Protein AF-A0A8J2T0G2-F1 (afdb_monomer_lite)

Structure (mmCIF, N/CA/C/O backbone):
data_AF-A0A8J2T0G2-F1
#
_entry.id   AF-A0A8J2T0G2-F1
#
loop_
_atom_site.group_PDB
_atom_site.id
_atom_site.type_symbol
_atom_site.label_atom_id
_atom_site.label_alt_id
_atom_site.label_comp_id
_atom_site.label_asym_id
_atom_site.label_entity_id
_atom_site.label_seq_id
_atom_site.pdbx_PDB_ins_code
_atom_site.Cartn_x
_atom_site.Cartn_y
_atom_site.Cartn_z
_atom_site.occupancy
_atom_site.B_iso_or_equiv
_atom_site.auth_seq_id
_atom_site.auth_comp_id
_atom_site.auth_asym_id
_atom_site.auth_atom_id
_atom_site.pdbx_PDB_model_num
ATOM 1 N N . MET A 1 1 ? 16.776 29.186 -21.619 1.00 38.22 1 MET A N 1
ATOM 2 C CA . MET A 1 1 ? 16.337 27.802 -21.911 1.00 38.22 1 MET A CA 1
ATOM 3 C C . MET A 1 1 ? 16.881 26.887 -20.824 1.00 38.22 1 MET A C 1
ATOM 5 O O . MET A 1 1 ? 18.089 26.705 -20.755 1.00 38.22 1 MET A O 1
ATOM 9 N N . CYS A 1 2 ? 16.031 26.386 -19.926 1.00 37.06 2 CYS A N 1
ATOM 10 C CA . CYS A 1 2 ? 16.467 25.469 -18.870 1.00 37.06 2 CYS A CA 1
ATOM 11 C C . CYS A 1 2 ? 16.738 24.087 -19.494 1.00 37.06 2 CYS A C 1
ATOM 13 O O . CYS A 1 2 ? 15.869 23.550 -20.184 1.00 37.06 2 CYS A O 1
ATOM 15 N N . LYS A 1 3 ? 17.952 23.542 -19.333 1.00 40.75 3 LYS A N 1
ATOM 16 C CA . LYS A 1 3 ? 18.316 22.221 -19.875 1.00 40.75 3 LYS A CA 1
ATOM 17 C C . LYS A 1 3 ? 17.533 21.132 -19.135 1.00 40.75 3 LYS A C 1
ATOM 19 O O . LYS A 1 3 ? 17.459 21.151 -17.910 1.00 40.75 3 LYS A O 1
ATOM 24 N N . LYS A 1 4 ? 16.976 20.169 -19.879 1.00 38.94 4 LYS A N 1
ATOM 25 C CA . LYS A 1 4 ? 16.358 18.966 -19.304 1.00 38.94 4 LYS A CA 1
ATOM 26 C C . LYS A 1 4 ? 17.415 18.206 -18.502 1.00 38.94 4 LYS A C 1
ATOM 28 O O . LYS A 1 4 ? 18.411 17.763 -19.069 1.00 38.94 4 LYS A O 1
ATOM 33 N N . ILE A 1 5 ? 17.192 18.046 -17.201 1.00 41.59 5 ILE A N 1
ATOM 34 C CA . ILE A 1 5 ? 17.956 17.103 -16.386 1.00 41.59 5 ILE A CA 1
ATOM 35 C C . ILE A 1 5 ? 17.475 15.713 -16.797 1.00 41.59 5 ILE A C 1
ATOM 37 O O . ILE A 1 5 ? 16.328 15.349 -16.533 1.00 41.59 5 ILE A O 1
ATOM 41 N N . HIS A 1 6 ? 18.323 14.945 -17.479 1.00 43.69 6 HIS A N 1
ATOM 42 C CA . HIS A 1 6 ? 18.055 13.528 -17.672 1.00 43.69 6 HIS A CA 1
ATOM 43 C C . HIS A 1 6 ? 18.244 12.862 -16.308 1.00 43.69 6 HIS A C 1
ATOM 45 O O . HIS A 1 6 ? 19.369 12.721 -15.833 1.00 43.69 6 HIS A O 1
ATOM 51 N N . ARG A 1 7 ? 17.147 12.486 -15.645 1.00 41.75 7 ARG A N 1
ATOM 52 C CA . ARG A 1 7 ? 17.226 11.510 -14.555 1.00 41.75 7 ARG A CA 1
ATOM 53 C C . ARG A 1 7 ? 17.585 10.186 -15.218 1.00 41.75 7 ARG A C 1
ATOM 55 O O . ARG A 1 7 ? 16.737 9.560 -15.846 1.00 41.75 7 ARG A O 1
ATOM 62 N N . GLY A 1 8 ? 18.871 9.855 -15.228 1.00 41.03 8 GLY A N 1
ATOM 63 C CA . GLY A 1 8 ? 19.317 8.517 -15.580 1.00 41.03 8 GLY A CA 1
ATOM 64 C C . GLY A 1 8 ? 18.895 7.604 -14.444 1.00 41.03 8 GLY A C 1
ATOM 65 O O . GLY A 1 8 ? 19.352 7.804 -13.319 1.00 41.03 8 GLY A O 1
ATOM 66 N N . GLY A 1 9 ? 17.996 6.661 -14.720 1.00 45.53 9 GLY A N 1
ATOM 67 C CA . GLY A 1 9 ? 17.812 5.546 -13.806 1.00 45.53 9 GLY A CA 1
ATOM 68 C C . GLY A 1 9 ? 19.156 4.846 -13.660 1.00 45.53 9 GLY A C 1
ATOM 69 O O . GLY A 1 9 ? 19.813 4.562 -14.664 1.00 45.53 9 GLY A O 1
ATOM 70 N N . ASN A 1 10 ? 19.624 4.662 -12.429 1.00 51.12 10 ASN A N 1
ATOM 71 C CA . ASN A 1 10 ? 20.834 3.882 -12.196 1.00 51.12 10 ASN A CA 1
ATOM 72 C C . ASN A 1 10 ? 20.574 2.409 -12.581 1.00 51.12 10 ASN A C 1
ATOM 74 O O . ASN A 1 10 ? 19.428 1.993 -12.763 1.00 51.12 10 ASN A O 1
ATOM 78 N N . ALA A 1 11 ? 21.635 1.610 -12.733 1.00 50.38 11 ALA A N 1
ATOM 79 C CA . ALA A 1 11 ? 21.494 0.195 -13.091 1.00 50.38 11 ALA A CA 1
ATOM 80 C C . ALA A 1 11 ? 20.557 -0.549 -12.118 1.00 50.38 11 ALA A C 1
ATOM 82 O O . ALA A 1 11 ? 19.769 -1.388 -12.536 1.00 50.38 11 ALA A O 1
ATOM 83 N N . GLU A 1 12 ? 20.574 -0.174 -10.839 1.00 50.94 12 GLU A N 1
ATOM 84 C CA . GLU A 1 12 ? 19.691 -0.712 -9.801 1.00 50.94 12 GLU A CA 1
ATOM 85 C C . GLU A 1 12 ? 18.203 -0.440 -10.088 1.00 50.94 12 GLU A C 1
ATOM 87 O O . GLU A 1 12 ? 17.404 -1.373 -10.044 1.00 50.94 12 GLU A O 1
ATOM 92 N N . GLN A 1 13 ? 17.832 0.784 -10.482 1.00 48.12 13 GLN A N 1
ATOM 93 C CA . GLN A 1 13 ? 16.467 1.130 -10.907 1.00 48.12 13 GLN A CA 1
ATOM 94 C C . GLN A 1 13 ? 16.061 0.410 -12.193 1.00 48.12 13 GLN A C 1
ATOM 96 O O . GLN A 1 13 ? 14.942 -0.080 -12.290 1.00 48.12 13 GLN A O 1
ATOM 101 N N . TYR A 1 14 ? 16.977 0.270 -13.155 1.00 53.22 14 TYR A N 1
ATOM 102 C CA . TYR A 1 14 ? 16.720 -0.516 -14.364 1.00 53.22 14 TYR A CA 1
ATOM 103 C C . TYR A 1 14 ? 16.438 -1.993 -14.038 1.00 53.22 14 TYR A C 1
ATOM 105 O O . TYR A 1 14 ? 15.529 -2.602 -14.605 1.00 53.22 14 TYR A O 1
ATOM 113 N N . HIS A 1 15 ? 17.184 -2.574 -13.096 1.00 55.34 15 HIS A N 1
ATOM 114 C CA . HIS A 1 15 ? 16.947 -3.938 -12.630 1.00 55.34 15 HIS A CA 1
ATOM 115 C C . HIS A 1 15 ? 15.644 -4.063 -11.828 1.00 55.34 15 HIS A C 1
ATOM 117 O O . HIS A 1 15 ? 14.955 -5.071 -11.976 1.00 55.34 15 HIS A O 1
ATOM 123 N N . ALA A 1 16 ? 15.278 -3.059 -11.028 1.00 56.09 16 ALA A N 1
ATOM 124 C CA . ALA A 1 16 ? 14.006 -3.025 -10.305 1.00 56.09 16 ALA A CA 1
ATOM 125 C C . ALA A 1 16 ? 12.801 -2.949 -11.263 1.00 56.09 16 ALA A C 1
ATOM 127 O O . ALA A 1 16 ? 11.872 -3.745 -11.138 1.00 56.09 16 ALA A O 1
ATOM 128 N N . ASP A 1 17 ? 12.853 -2.078 -12.273 1.00 65.50 17 ASP A N 1
ATOM 129 C CA . ASP A 1 17 ? 11.792 -1.934 -13.279 1.00 65.50 17 ASP A CA 1
ATOM 130 C C . ASP A 1 17 ? 11.619 -3.199 -14.134 1.00 65.50 17 ASP A C 1
ATOM 132 O O . ASP A 1 17 ? 10.504 -3.542 -14.535 1.00 65.50 17 ASP A O 1
ATOM 136 N N . ASN A 1 18 ? 12.712 -3.910 -14.429 1.00 69.44 18 ASN A N 1
ATOM 137 C CA . ASN A 1 18 ? 12.639 -5.182 -15.148 1.00 69.44 18 ASN A CA 1
ATOM 138 C C . ASN A 1 18 ? 12.040 -6.291 -14.284 1.00 69.44 18 ASN A C 1
ATOM 140 O O . ASN A 1 18 ? 11.160 -7.000 -14.764 1.00 69.44 18 ASN A O 1
ATOM 144 N N . LYS A 1 19 ? 12.429 -6.382 -13.007 1.00 66.81 19 LYS A N 1
ATOM 145 C CA . LYS A 1 19 ? 11.811 -7.323 -12.063 1.00 66.81 19 LYS A CA 1
ATOM 146 C C . LYS A 1 19 ? 10.314 -7.068 -11.894 1.00 66.81 19 LYS A C 1
ATOM 148 O O . LYS A 1 19 ? 9.555 -8.028 -11.871 1.00 66.81 19 LYS A O 1
ATOM 153 N N . TYR A 1 20 ? 9.881 -5.804 -11.862 1.00 66.75 20 TYR A N 1
ATOM 154 C CA . TYR A 1 20 ? 8.456 -5.452 -11.872 1.00 66.75 20 TYR A CA 1
ATOM 155 C C . TYR A 1 20 ? 7.754 -6.017 -13.110 1.00 66.75 20 TYR A C 1
ATOM 157 O O . TYR A 1 20 ? 6.740 -6.700 -12.996 1.00 66.75 20 TYR A O 1
ATOM 165 N N . LYS A 1 21 ? 8.303 -5.782 -14.308 1.00 73.75 21 LYS A N 1
ATOM 166 C CA . LYS A 1 21 ? 7.705 -6.291 -15.553 1.00 73.75 21 LYS A CA 1
ATOM 167 C C . LYS A 1 21 ? 7.634 -7.815 -15.577 1.00 73.75 21 LYS A C 1
ATOM 169 O O . LYS A 1 21 ? 6.635 -8.356 -16.042 1.00 73.75 21 LYS A O 1
ATOM 174 N N . GLU A 1 22 ? 8.673 -8.488 -15.090 1.00 79.94 22 GLU A N 1
ATOM 175 C CA . GLU A 1 22 ? 8.719 -9.948 -14.977 1.00 79.94 22 GLU A CA 1
ATOM 176 C C . GLU A 1 22 ? 7.659 -10.463 -13.997 1.00 79.94 22 GLU A C 1
ATOM 178 O O . GLU A 1 22 ? 6.877 -11.340 -14.361 1.00 79.94 22 GLU A O 1
ATOM 183 N N . ALA A 1 23 ? 7.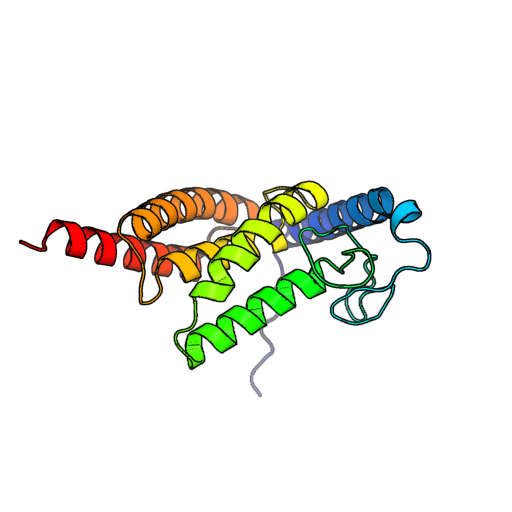559 -9.871 -12.806 1.00 76.19 23 ALA A N 1
ATOM 184 C CA . ALA A 1 23 ? 6.593 -10.273 -11.788 1.00 76.19 23 ALA A CA 1
ATOM 185 C C . ALA A 1 23 ? 5.143 -10.004 -12.221 1.00 76.19 23 ALA A C 1
ATOM 187 O O . ALA A 1 23 ? 4.273 -10.857 -12.058 1.00 76.19 23 ALA A O 1
ATOM 188 N N . VAL A 1 24 ? 4.881 -8.859 -12.860 1.00 81.69 24 VAL A N 1
ATOM 189 C CA . VAL A 1 24 ? 3.581 -8.568 -13.484 1.00 81.69 24 VAL A CA 1
ATOM 190 C C . VAL A 1 24 ? 3.263 -9.599 -14.563 1.00 81.69 24 VAL A C 1
ATOM 192 O O . VAL A 1 24 ? 2.150 -10.115 -14.596 1.00 81.69 24 VAL A O 1
ATOM 195 N N . ALA A 1 25 ? 4.212 -9.915 -15.449 1.00 83.75 25 ALA A N 1
ATOM 196 C CA . ALA A 1 25 ? 3.988 -10.900 -16.504 1.00 83.75 25 ALA A CA 1
ATOM 197 C C . ALA A 1 25 ? 3.682 -12.290 -15.926 1.00 83.75 25 ALA A C 1
ATOM 199 O O . ALA A 1 25 ? 2.771 -12.962 -16.409 1.00 83.75 25 ALA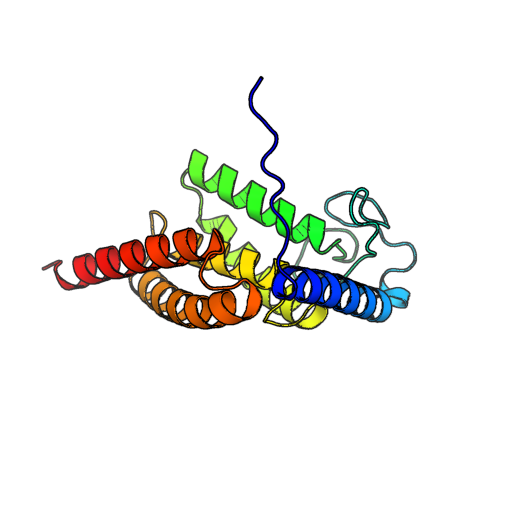 A O 1
ATOM 200 N N . GLU A 1 26 ? 4.388 -12.695 -14.870 1.00 84.19 26 GLU A N 1
ATOM 201 C CA . GLU A 1 26 ? 4.137 -13.946 -14.156 1.00 84.19 26 GLU A CA 1
ATOM 202 C C . GLU A 1 26 ? 2.752 -13.959 -13.489 1.00 84.19 26 GLU A C 1
ATOM 204 O O . GLU A 1 26 ? 2.003 -14.920 -13.660 1.00 84.19 26 GLU A O 1
ATOM 209 N N . ALA A 1 27 ? 2.375 -12.896 -12.776 1.00 82.88 27 ALA A N 1
ATOM 210 C CA . ALA A 1 27 ? 1.059 -12.759 -12.148 1.00 82.88 27 ALA A CA 1
ATOM 211 C C . ALA A 1 27 ? -0.086 -12.813 -13.165 1.00 82.88 27 ALA A C 1
ATOM 213 O O . ALA A 1 27 ? -1.079 -13.523 -12.985 1.00 82.88 27 ALA A O 1
ATOM 214 N N . VAL A 1 28 ? 0.073 -12.086 -14.271 1.00 86.38 28 VAL A N 1
ATOM 215 C CA . VAL A 1 28 ? -0.878 -12.088 -15.384 1.00 86.38 28 VAL A CA 1
ATOM 216 C C . VAL A 1 28 ? -0.979 -13.483 -15.989 1.00 86.38 28 VAL A C 1
ATOM 218 O O . VAL A 1 28 ? -2.086 -13.943 -16.252 1.00 86.38 28 VAL A O 1
ATOM 221 N N . ALA A 1 29 ? 0.145 -14.183 -16.166 1.00 86.69 29 ALA A N 1
ATOM 222 C CA . ALA A 1 29 ? 0.147 -15.557 -16.654 1.00 86.69 29 ALA A CA 1
ATOM 223 C C . ALA A 1 29 ? -0.576 -16.510 -15.686 1.00 86.69 29 ALA A C 1
ATOM 225 O O . ALA A 1 29 ? -1.399 -17.309 -16.127 1.00 86.69 29 ALA A O 1
ATOM 226 N N . LYS A 1 30 ? -0.345 -16.386 -14.371 1.00 85.62 30 LYS A N 1
ATOM 227 C CA . LYS A 1 30 ? -1.046 -17.170 -13.335 1.00 85.62 30 LYS A CA 1
ATOM 228 C C . LYS A 1 30 ? -2.554 -16.931 -13.334 1.00 85.62 30 LYS A C 1
ATOM 230 O O . LYS A 1 30 ? -3.314 -17.847 -13.041 1.00 85.62 30 LYS A O 1
ATOM 235 N N . CYS A 1 31 ? -2.985 -15.716 -13.665 1.00 84.06 31 CYS A N 1
ATOM 236 C CA . CYS A 1 31 ? -4.396 -15.346 -13.727 1.00 84.06 31 CYS A CA 1
ATOM 237 C C . CYS A 1 31 ? -5.009 -15.498 -15.134 1.00 84.06 31 CYS A C 1
ATOM 239 O O . CYS A 1 31 ? -6.184 -15.179 -15.309 1.00 84.06 31 CYS A O 1
ATOM 241 N N . ALA A 1 32 ? -4.262 -15.949 -16.149 1.00 86.12 32 ALA A N 1
ATOM 242 C CA . ALA A 1 32 ? -4.674 -15.850 -17.554 1.00 86.12 32 ALA A CA 1
ATOM 243 C C . ALA A 1 32 ? -5.965 -16.622 -17.876 1.00 86.12 32 ALA A C 1
ATOM 245 O O . ALA A 1 32 ? -6.838 -16.100 -18.571 1.00 86.12 32 ALA A O 1
ATOM 246 N N . ASP A 1 33 ? -6.112 -17.835 -17.341 1.00 86.50 33 ASP A N 1
ATOM 247 C CA . ASP A 1 33 ? -7.303 -18.661 -17.573 1.00 86.50 33 ASP A CA 1
ATOM 248 C C . ASP A 1 33 ? -8.533 -18.093 -16.851 1.00 86.50 33 ASP A C 1
ATOM 250 O O . ASP A 1 33 ? -9.600 -17.945 -17.450 1.00 86.50 33 ASP A O 1
ATOM 254 N N . ASP A 1 34 ? -8.362 -17.688 -15.592 1.00 82.94 34 ASP A N 1
ATOM 255 C CA . ASP A 1 34 ? -9.424 -17.122 -14.751 1.00 82.94 34 ASP A CA 1
ATOM 256 C C . ASP A 1 34 ? -9.913 -15.751 -15.245 1.00 82.94 34 ASP A C 1
ATOM 258 O O . ASP A 1 34 ? -11.067 -15.372 -15.037 1.00 82.94 34 ASP A O 1
ATOM 262 N N . THR A 1 35 ? -9.031 -14.992 -15.898 1.00 87.06 35 THR A N 1
ATOM 263 C CA . THR A 1 35 ? -9.311 -13.638 -16.400 1.00 87.06 35 THR A CA 1
ATOM 264 C C . THR A 1 35 ? -9.836 -13.629 -17.832 1.00 87.06 35 THR A C 1
ATOM 266 O O . THR A 1 35 ? -10.153 -12.566 -18.378 1.00 87.06 35 THR A O 1
ATOM 269 N N . LYS A 1 36 ? -9.983 -14.800 -18.461 1.00 87.75 36 LYS A N 1
ATOM 270 C CA . LYS A 1 36 ? -10.454 -14.912 -19.839 1.00 87.75 36 LYS A CA 1
ATOM 271 C C . LYS A 1 36 ? -11.868 -14.345 -19.985 1.00 87.75 36 LYS A C 1
ATOM 273 O O . LYS A 1 36 ? -12.816 -14.794 -19.346 1.00 87.75 36 LYS A O 1
ATOM 278 N N . GLY A 1 37 ? -12.005 -13.348 -20.859 1.00 87.56 37 GLY A N 1
ATOM 279 C CA . GLY A 1 37 ? -13.274 -12.651 -21.094 1.00 87.56 37 GLY A CA 1
ATOM 280 C C . GLY A 1 37 ? -13.709 -11.721 -19.956 1.00 87.56 37 GLY A C 1
ATOM 281 O O . GLY A 1 37 ? -14.810 -11.180 -20.014 1.00 87.56 37 GLY A O 1
ATOM 282 N N . GLN A 1 38 ? -12.866 -11.525 -18.941 1.00 88.56 38 GLN A N 1
ATOM 283 C CA . GLN A 1 38 ? -13.119 -10.597 -17.846 1.00 88.56 38 GLN A CA 1
ATOM 284 C C . GLN A 1 38 ? -12.586 -9.203 -18.185 1.00 88.56 38 GLN A C 1
ATOM 286 O O . GLN A 1 38 ? -11.718 -9.021 -19.042 1.00 88.56 38 GLN A O 1
ATOM 291 N N . THR A 1 39 ? -13.098 -8.204 -17.475 1.00 89.44 39 THR A N 1
ATOM 292 C CA . THR A 1 39 ? -12.639 -6.816 -17.567 1.00 89.44 39 THR A CA 1
ATOM 293 C C . THR A 1 39 ? -12.251 -6.306 -16.192 1.00 89.44 39 THR A C 1
ATOM 295 O O . THR A 1 39 ? -12.866 -6.678 -15.194 1.00 89.44 39 THR A O 1
ATOM 298 N N . CYS A 1 40 ? -11.269 -5.408 -16.146 1.00 88.88 40 CYS A N 1
ATOM 299 C CA . CYS A 1 40 ? -10.890 -4.700 -14.931 1.00 88.88 40 CYS A CA 1
ATOM 300 C C . CYS A 1 40 ? -12.116 -4.014 -14.322 1.00 88.88 40 CYS A C 1
ATOM 302 O O . CYS A 1 40 ? -12.760 -3.217 -15.002 1.00 88.88 40 CYS A O 1
ATOM 304 N N . TYR A 1 41 ? -12.426 -4.258 -13.050 1.00 86.94 41 TYR A N 1
ATOM 305 C CA . TYR A 1 41 ? -13.587 -3.621 -12.414 1.00 86.94 41 TYR A CA 1
ATOM 306 C C . TYR A 1 41 ? -13.386 -2.106 -12.183 1.00 86.94 41 TYR A C 1
ATOM 308 O O . TYR A 1 41 ? -14.354 -1.415 -11.883 1.00 86.94 41 TYR A O 1
ATOM 316 N N . ILE A 1 42 ? -12.154 -1.587 -12.319 1.00 85.56 42 ILE A N 1
ATOM 317 C CA . ILE A 1 42 ? -11.841 -0.148 -12.216 1.00 85.56 42 ILE A CA 1
ATOM 318 C C . ILE A 1 42 ? -11.973 0.531 -13.580 1.00 85.56 42 ILE A C 1
ATOM 320 O O . ILE A 1 42 ? -12.739 1.474 -13.740 1.00 85.56 42 ILE A O 1
ATOM 324 N N . CYS A 1 43 ? -11.206 0.073 -14.574 1.00 89.31 43 CYS A N 1
ATOM 325 C CA . CYS A 1 43 ? -11.107 0.761 -15.864 1.00 89.31 43 CYS A CA 1
ATOM 326 C C . CYS A 1 43 ? -11.946 0.120 -16.976 1.00 89.31 43 CYS A C 1
ATOM 328 O O . CYS A 1 43 ? -11.988 0.648 -18.084 1.00 89.31 43 CYS A O 1
ATOM 330 N N . THR A 1 44 ? -12.615 -1.006 -16.708 1.00 89.56 44 THR A N 1
ATOM 331 C CA . THR A 1 44 ? -13.460 -1.769 -17.651 1.00 89.56 44 THR A CA 1
ATOM 332 C C . THR A 1 44 ? -12.730 -2.318 -18.882 1.00 89.56 44 THR A C 1
ATOM 334 O O . THR A 1 44 ? -13.357 -2.728 -19.852 1.00 89.56 44 THR A O 1
ATOM 337 N N . GLN A 1 45 ? -11.395 -2.376 -18.846 1.00 91.81 45 GLN A N 1
ATOM 338 C CA . GLN A 1 45 ? -10.559 -2.913 -19.927 1.00 91.81 45 GLN A CA 1
ATOM 339 C C . GLN A 1 45 ? -9.958 -4.274 -19.558 1.00 91.81 45 GLN A C 1
ATOM 341 O O . GLN A 1 45 ? -9.718 -4.552 -18.385 1.00 91.81 45 GLN A O 1
ATOM 346 N N . ALA A 1 46 ? -9.652 -5.105 -20.559 1.00 89.06 46 ALA A N 1
ATOM 347 C CA . ALA A 1 46 ? -8.904 -6.354 -20.364 1.00 89.06 46 ALA A CA 1
ATOM 348 C C . ALA A 1 46 ? -7.389 -6.112 -20.205 1.00 89.06 46 ALA A C 1
ATOM 350 O O . ALA A 1 46 ? -6.724 -6.802 -19.438 1.00 89.06 46 ALA A O 1
ATOM 351 N N . LEU A 1 47 ? -6.847 -5.082 -20.865 1.00 91.06 47 LEU A N 1
ATOM 352 C CA . LEU A 1 47 ? -5.444 -4.667 -20.761 1.00 91.06 47 LEU A CA 1
ATOM 353 C C . LEU A 1 47 ? -5.349 -3.232 -20.252 1.00 91.06 47 LEU A C 1
ATOM 355 O O . LEU A 1 47 ? -6.140 -2.374 -20.656 1.00 91.06 47 LEU A O 1
ATOM 359 N N . HIS A 1 48 ? -4.364 -2.950 -19.403 1.00 90.56 48 HIS A N 1
ATOM 360 C CA . HIS A 1 48 ? -4.157 -1.591 -18.925 1.00 90.56 48 HIS A CA 1
ATOM 361 C C . HIS A 1 48 ? -3.713 -0.697 -20.086 1.00 90.56 48 HIS A C 1
ATOM 363 O O . HIS A 1 48 ? -2.776 -1.017 -20.819 1.00 90.56 48 HIS A O 1
ATOM 369 N N . TRP A 1 49 ? -4.358 0.455 -20.262 1.00 86.12 49 TRP A N 1
ATOM 370 C CA . TRP A 1 49 ? -4.136 1.316 -21.427 1.00 86.12 49 TRP A CA 1
ATOM 371 C C . TRP A 1 49 ? -2.681 1.798 -21.561 1.00 86.12 49 TRP A C 1
ATOM 373 O O . TRP A 1 49 ? -2.199 1.939 -22.688 1.00 86.12 49 TRP A O 1
ATOM 383 N N . LYS A 1 50 ? -1.977 2.000 -20.438 1.00 85.81 50 LYS A N 1
ATOM 384 C CA . LYS A 1 50 ? -0.600 2.517 -20.394 1.00 85.81 50 LYS A CA 1
ATOM 385 C C . LYS A 1 50 ? 0.459 1.417 -20.340 1.00 85.81 50 LYS A C 1
ATOM 387 O O . LYS A 1 50 ? 1.390 1.442 -21.135 1.00 85.81 50 LYS A O 1
ATOM 392 N N . THR A 1 51 ? 0.330 0.478 -19.403 1.00 84.19 51 THR A N 1
ATOM 393 C CA . THR A 1 51 ? 1.353 -0.559 -19.148 1.00 84.19 51 THR A CA 1
ATOM 394 C C . THR A 1 51 ? 1.146 -1.814 -19.988 1.00 84.19 51 THR A C 1
ATOM 396 O O . THR A 1 51 ? 2.071 -2.606 -20.118 1.00 84.19 51 THR A O 1
ATOM 399 N N . LYS A 1 52 ? -0.040 -1.976 -20.595 1.00 88.25 52 LYS A N 1
ATOM 400 C CA . LYS A 1 52 ? -0.456 -3.161 -21.363 1.00 88.25 52 LYS A CA 1
ATOM 401 C C . LYS A 1 52 ? -0.451 -4.464 -20.557 1.00 88.25 52 LYS A C 1
ATOM 403 O O . LYS A 1 52 ? -0.557 -5.532 -21.149 1.00 88.25 52 LYS A O 1
ATOM 408 N N . GLU A 1 53 ? -0.371 -4.384 -19.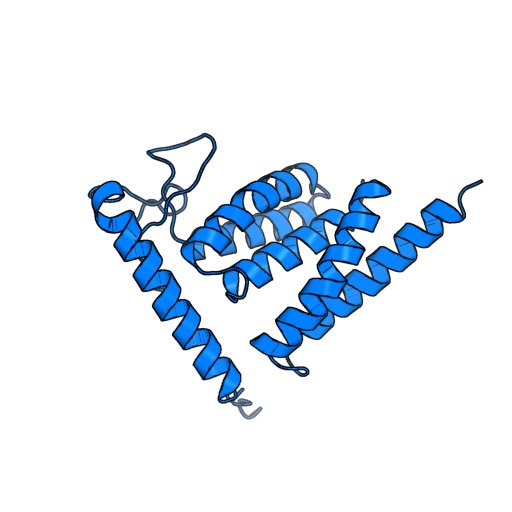231 1.00 87.25 53 GLU A N 1
ATOM 409 C CA . GLU A 1 53 ? -0.501 -5.549 -18.359 1.00 87.25 53 GLU A CA 1
ATOM 410 C C . GLU A 1 53 ? -1.925 -6.117 -18.390 1.00 87.25 53 GLU A C 1
ATOM 412 O O . GLU A 1 53 ? -2.899 -5.389 -18.622 1.00 87.25 53 GLU A O 1
ATOM 417 N N . GLY A 1 54 ? -2.027 -7.423 -18.155 1.00 89.38 54 GLY A N 1
ATOM 418 C CA . GLY A 1 54 ? -3.293 -8.125 -17.998 1.00 89.38 54 GLY A CA 1
ATOM 419 C C . GLY A 1 54 ? -3.854 -8.032 -16.582 1.00 89.38 54 GLY A C 1
ATOM 420 O O . GLY A 1 54 ? -3.311 -7.366 -15.700 1.00 89.38 54 GLY A O 1
ATOM 421 N N . LEU A 1 55 ? -4.986 -8.693 -16.381 1.00 89.19 55 LEU A N 1
ATOM 422 C CA . LEU A 1 55 ? -5.716 -8.672 -15.123 1.00 89.19 55 LEU A CA 1
ATOM 423 C C . LEU A 1 55 ? -5.067 -9.580 -14.071 1.00 89.19 55 LEU A C 1
ATOM 425 O O . LEU A 1 55 ? -4.593 -10.669 -14.387 1.00 89.19 55 LEU A O 1
ATOM 429 N N . VAL A 1 56 ? -5.133 -9.152 -12.812 1.00 87.44 56 VAL A N 1
ATOM 430 C CA . VAL A 1 56 ? -4.845 -9.970 -11.629 1.00 87.44 56 VAL A CA 1
ATOM 431 C C . VAL A 1 56 ? -6.085 -10.068 -10.738 1.00 87.44 56 VAL A C 1
ATOM 433 O O . VAL A 1 56 ? -7.019 -9.266 -10.847 1.00 87.44 56 VAL A O 1
ATOM 436 N N . ARG A 1 57 ? -6.120 -11.079 -9.867 1.00 79.94 57 ARG A N 1
ATOM 437 C CA . ARG A 1 57 ? -7.238 -11.351 -8.947 1.00 79.94 57 ARG A CA 1
ATOM 438 C C . ARG A 1 57 ? -7.229 -10.399 -7.739 1.00 79.94 57 ARG A C 1
ATOM 440 O O . ARG A 1 57 ? -6.166 -10.122 -7.194 1.00 79.94 57 ARG A O 1
ATOM 447 N N . ARG A 1 58 ? -8.417 -9.972 -7.292 1.00 74.94 58 ARG A N 1
ATOM 448 C CA . ARG A 1 58 ? -8.647 -9.106 -6.124 1.00 74.94 58 ARG A CA 1
ATOM 449 C C . ARG A 1 58 ? -9.919 -9.462 -5.325 1.00 74.94 58 ARG A C 1
ATOM 451 O O . ARG A 1 58 ? -11.004 -9.559 -5.899 1.00 74.94 58 ARG A O 1
ATOM 458 N N . CYS A 1 59 ? -9.845 -9.581 -4.001 1.00 60.50 59 CYS A N 1
ATOM 459 C CA . CYS A 1 59 ? -10.969 -9.829 -3.072 1.00 60.50 59 CYS A CA 1
ATOM 460 C C . CYS A 1 59 ? -11.024 -8.713 -1.986 1.00 60.50 59 CYS A C 1
ATOM 462 O O . CYS A 1 59 ? -10.008 -8.098 -1.700 1.00 60.50 59 CYS A O 1
ATOM 464 N N . ALA A 1 60 ? -12.135 -8.315 -1.338 1.00 49.59 60 ALA A N 1
ATOM 465 C CA . ALA A 1 60 ? -13.445 -8.933 -1.123 1.00 49.59 60 ALA A CA 1
ATOM 466 C C . ALA A 1 60 ? -14.624 -7.942 -1.312 1.00 49.59 60 ALA A C 1
ATOM 468 O O . ALA A 1 60 ? -14.781 -6.998 -0.548 1.00 49.59 60 ALA A O 1
ATOM 469 N N . CYS A 1 61 ? -15.479 -8.225 -2.308 1.00 57.81 61 CYS A N 1
ATOM 470 C CA . CYS A 1 61 ? -16.793 -7.621 -2.635 1.00 57.81 61 CYS A CA 1
ATOM 471 C C . CYS A 1 61 ? -16.795 -6.090 -2.907 1.00 57.81 61 CYS A C 1
ATOM 473 O O . CYS A 1 61 ? -16.741 -5.299 -1.977 1.00 57.81 61 CYS A O 1
ATOM 475 N N . ARG A 1 62 ? -16.955 -5.565 -4.137 1.00 48.38 62 ARG A N 1
ATOM 476 C CA . ARG A 1 62 ? -18.085 -5.759 -5.079 1.00 48.38 62 ARG A CA 1
ATOM 477 C C . ARG A 1 62 ? -17.687 -5.474 -6.550 1.00 48.38 62 ARG A C 1
ATOM 479 O O . ARG A 1 62 ? -17.019 -4.478 -6.803 1.00 48.38 62 ARG A O 1
ATOM 486 N N . GLY A 1 63 ? -18.200 -6.279 -7.497 1.00 61.53 63 GLY A N 1
ATOM 487 C CA . GLY A 1 63 ? -18.186 -6.025 -8.957 1.00 61.53 63 GLY A CA 1
ATOM 488 C C . GLY A 1 63 ? -17.464 -7.080 -9.814 1.00 61.53 63 GLY A C 1
ATOM 489 O O . GLY A 1 63 ? -16.529 -7.704 -9.327 1.00 61.53 63 GLY A O 1
ATOM 490 N N . THR A 1 64 ? -17.936 -7.298 -11.058 1.00 56.75 64 THR A N 1
ATOM 491 C CA . THR A 1 64 ? -17.731 -8.492 -11.921 1.00 56.75 64 THR A CA 1
ATOM 492 C C . THR A 1 64 ? -16.372 -9.183 -11.739 1.00 56.75 64 THR A C 1
ATOM 494 O O . THR A 1 64 ? -15.337 -8.701 -12.186 1.00 56.75 64 THR A O 1
ATOM 497 N N . ALA A 1 65 ? -16.419 -10.316 -11.036 1.00 68.62 65 ALA A N 1
ATOM 498 C CA . ALA A 1 65 ? -15.354 -11.289 -10.783 1.00 68.62 65 ALA A CA 1
ATOM 499 C C . ALA A 1 65 ? -14.097 -10.841 -10.000 1.00 68.62 65 ALA A C 1
ATOM 501 O O . ALA A 1 65 ? -13.273 -11.689 -9.668 1.00 68.62 65 ALA A O 1
ATOM 502 N N . GLY A 1 66 ? -13.984 -9.567 -9.604 1.00 78.88 66 GLY A N 1
ATOM 503 C CA . GLY A 1 66 ? -12.899 -9.107 -8.729 1.00 78.88 66 GLY A CA 1
ATOM 504 C C . GLY A 1 66 ? -11.539 -9.015 -9.420 1.00 78.88 66 GLY A C 1
ATOM 505 O O . GLY A 1 66 ? -10.517 -9.178 -8.776 1.00 78.88 66 GLY A O 1
ATOM 506 N N . PHE A 1 67 ? -11.489 -8.762 -10.725 1.00 84.25 67 PHE A N 1
ATOM 507 C CA . PHE A 1 67 ? -10.222 -8.642 -11.447 1.00 84.25 67 PHE A CA 1
ATOM 508 C C . PHE A 1 67 ? -9.842 -7.185 -11.700 1.00 84.25 67 PHE A C 1
ATOM 510 O O . PHE A 1 67 ? -10.685 -6.386 -12.109 1.00 84.25 67 PHE A O 1
ATOM 517 N N . ALA A 1 68 ? -8.576 -6.828 -11.504 1.00 87.69 68 ALA A N 1
ATOM 518 C CA . ALA A 1 68 ? -8.060 -5.499 -11.825 1.00 87.69 68 ALA A CA 1
ATOM 519 C C . ALA A 1 68 ? -6.637 -5.552 -12.369 1.00 87.69 68 ALA A C 1
ATOM 521 O O . ALA A 1 68 ? -5.900 -6.499 -12.126 1.00 87.69 68 ALA A O 1
ATOM 522 N N . HIS A 1 69 ? -6.243 -4.503 -13.088 1.00 87.12 69 HIS A N 1
ATOM 523 C CA . HIS A 1 69 ? -4.831 -4.239 -13.361 1.00 87.12 69 HIS A CA 1
ATOM 524 C C . HIS A 1 69 ? -4.141 -3.800 -12.071 1.00 87.12 69 HIS A C 1
ATOM 526 O O . HIS A 1 69 ? -4.691 -2.987 -11.323 1.00 87.12 69 HIS A O 1
ATOM 532 N N . VAL A 1 70 ? -2.921 -4.276 -11.845 1.00 81.62 70 VAL A N 1
ATOM 533 C CA . VAL A 1 70 ? -2.059 -3.851 -10.733 1.00 81.62 70 VAL A CA 1
ATOM 534 C C . VAL A 1 70 ? -1.890 -2.329 -10.727 1.00 81.62 70 VAL A C 1
ATOM 536 O O . VAL A 1 70 ? -2.052 -1.678 -9.696 1.00 81.62 70 VAL A O 1
ATOM 539 N N . ALA A 1 71 ? -1.650 -1.739 -11.895 1.00 83.62 71 ALA A N 1
ATOM 540 C CA . ALA A 1 71 ? -1.518 -0.304 -12.081 1.00 83.62 71 ALA A CA 1
ATOM 541 C C . ALA A 1 71 ? -2.8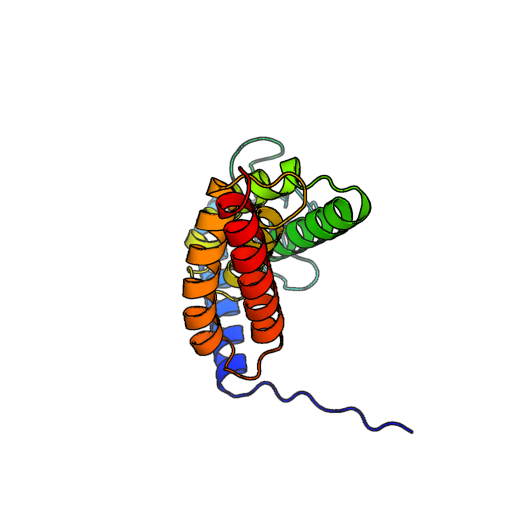12 0.449 -11.736 1.00 83.62 71 ALA A C 1
ATOM 543 O O . ALA A 1 71 ? -2.752 1.538 -11.170 1.00 83.62 71 ALA A O 1
ATOM 544 N N . CYS A 1 72 ? -3.988 -0.130 -12.008 1.00 87.38 72 CYS A N 1
ATOM 545 C CA . CYS A 1 72 ? -5.257 0.472 -11.595 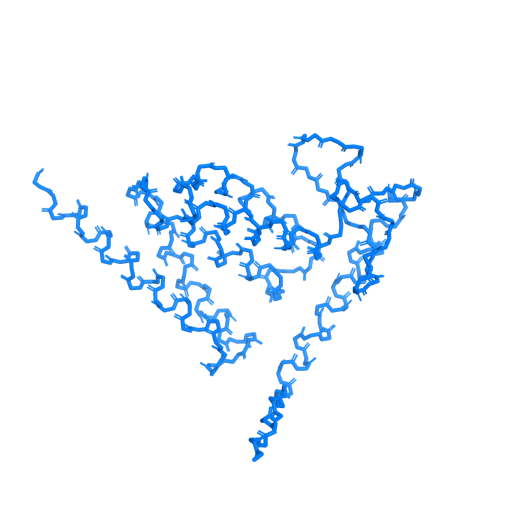1.00 87.38 72 CYS A CA 1
ATOM 546 C C . CYS A 1 72 ? -5.438 0.439 -10.072 1.00 87.38 72 CYS A C 1
ATOM 548 O O . CYS A 1 72 ? -6.009 1.376 -9.523 1.00 87.38 72 CYS A O 1
ATOM 550 N N . LEU A 1 73 ? -4.939 -0.592 -9.381 1.00 84.44 73 LEU A N 1
ATOM 551 C CA . LEU A 1 73 ? -4.951 -0.645 -7.914 1.00 84.44 73 LEU A CA 1
ATOM 552 C C . LEU A 1 73 ? -4.057 0.430 -7.300 1.00 84.44 73 LEU A C 1
ATOM 554 O O . LEU A 1 73 ? -4.472 1.109 -6.362 1.00 84.44 73 LEU A O 1
ATOM 558 N N . ALA A 1 74 ? -2.859 0.611 -7.855 1.00 82.88 74 ALA A N 1
ATOM 559 C CA . ALA A 1 74 ? -1.936 1.659 -7.435 1.00 82.88 74 ALA A CA 1
ATOM 560 C C . ALA A 1 74 ? -2.518 3.064 -7.664 1.00 82.88 74 ALA A C 1
ATOM 562 O O . ALA A 1 74 ? -2.449 3.916 -6.778 1.00 82.88 74 ALA A O 1
ATOM 563 N N . GLU A 1 75 ? -3.144 3.295 -8.822 1.00 86.44 75 GLU A N 1
ATOM 564 C CA . GLU A 1 75 ? -3.794 4.573 -9.124 1.00 86.44 75 GLU A CA 1
ATOM 565 C C . GLU A 1 75 ? -4.995 4.818 -8.201 1.00 86.44 75 GLU A C 1
ATOM 567 O O . GLU A 1 75 ? -5.138 5.909 -7.657 1.00 86.44 75 GLU A O 1
ATOM 572 N N . GLN A 1 76 ? -5.818 3.796 -7.941 1.00 88.00 76 GLN A N 1
ATOM 573 C CA . GLN A 1 76 ? -6.941 3.907 -7.010 1.00 88.00 76 GLN A CA 1
ATOM 574 C C . GLN A 1 76 ? -6.472 4.238 -5.590 1.00 88.00 76 GLN A C 1
ATOM 576 O O . GLN A 1 76 ? -7.076 5.082 -4.934 1.00 88.00 76 GLN A O 1
ATOM 581 N N . ALA A 1 77 ? -5.391 3.609 -5.119 1.00 86.88 77 ALA A N 1
ATOM 582 C CA . ALA A 1 77 ? -4.791 3.933 -3.829 1.00 86.88 77 ALA A CA 1
ATOM 583 C C . ALA A 1 77 ? -4.366 5.404 -3.759 1.00 86.88 77 ALA A C 1
ATOM 585 O O . ALA A 1 77 ? -4.631 6.069 -2.763 1.00 86.88 77 ALA A O 1
ATOM 586 N N . LYS A 1 78 ? -3.738 5.921 -4.819 1.00 86.81 78 LYS A N 1
ATOM 587 C CA . LYS A 1 78 ? -3.340 7.328 -4.899 1.00 86.81 78 LYS A CA 1
ATOM 588 C C . LYS A 1 78 ? -4.550 8.268 -4.882 1.00 86.81 78 LYS A C 1
ATOM 590 O O . LYS A 1 78 ? -4.545 9.225 -4.123 1.00 86.81 78 LYS A O 1
ATOM 595 N N . ILE A 1 79 ? -5.592 7.975 -5.662 1.00 88.44 79 ILE A N 1
ATOM 596 C CA . ILE A 1 79 ? -6.827 8.778 -5.686 1.00 88.44 79 ILE A CA 1
ATOM 597 C C . ILE A 1 79 ? -7.476 8.814 -4.299 1.00 88.44 79 ILE A C 1
ATOM 599 O O . ILE A 1 79 ? -7.837 9.887 -3.825 1.00 88.44 79 ILE A O 1
ATOM 603 N N . LEU A 1 80 ? -7.576 7.661 -3.632 1.00 87.75 80 LEU A N 1
ATOM 604 C CA . LEU A 1 80 ? -8.136 7.569 -2.283 1.00 87.75 80 LEU A CA 1
ATOM 605 C C . LEU A 1 80 ? -7.311 8.357 -1.259 1.00 87.75 80 LEU A C 1
ATOM 607 O O . LEU A 1 80 ? -7.893 9.005 -0.397 1.00 87.75 80 LEU A O 1
ATOM 611 N N . MET A 1 81 ? -5.979 8.337 -1.365 1.00 85.44 81 MET A N 1
ATOM 612 C CA . MET A 1 81 ? -5.109 9.186 -0.543 1.00 85.44 81 MET A CA 1
ATOM 613 C C . MET A 1 81 ? -5.363 10.676 -0.819 1.00 85.44 81 MET A C 1
ATOM 615 O O . MET A 1 81 ? -5.604 11.422 0.120 1.00 85.44 81 MET A O 1
ATOM 619 N N . ASP A 1 82 ? -5.399 11.102 -2.087 1.00 86.88 82 ASP A N 1
ATOM 620 C CA . ASP A 1 82 ? -5.637 12.505 -2.467 1.00 86.88 82 ASP A CA 1
ATOM 621 C C . ASP A 1 82 ? -7.032 13.005 -2.024 1.00 86.88 82 ASP A C 1
ATOM 623 O O . ASP A 1 82 ? -7.237 14.183 -1.722 1.00 86.88 82 ASP A O 1
ATOM 627 N N . GLU A 1 83 ? -8.046 12.139 -2.036 1.00 86.12 83 GLU A N 1
ATOM 628 C CA . GLU A 1 83 ? -9.380 12.430 -1.497 1.00 86.12 83 GLU A CA 1
ATOM 629 C C . GLU A 1 83 ? -9.376 12.494 0.031 1.00 86.12 83 GLU A C 1
ATOM 631 O O . GLU A 1 83 ? -9.947 13.426 0.602 1.00 86.12 83 GLU A O 1
ATOM 636 N N . ALA A 1 84 ? -8.702 11.553 0.693 1.00 86.06 84 ALA A N 1
ATOM 637 C CA . ALA A 1 84 ? -8.576 11.545 2.143 1.00 86.06 84 ALA A CA 1
ATOM 638 C C . ALA A 1 84 ? -7.798 12.760 2.660 1.00 86.06 84 ALA A C 1
ATOM 640 O O . ALA A 1 84 ? -8.231 13.353 3.638 1.00 86.06 84 ALA A O 1
ATOM 641 N N . ASP A 1 85 ? -6.743 13.199 1.975 1.00 81.75 85 ASP A N 1
ATOM 642 C CA . ASP A 1 85 ? -5.990 14.411 2.319 1.00 81.75 85 ASP A CA 1
ATOM 643 C C . ASP A 1 85 ? -6.852 15.679 2.198 1.00 81.75 85 ASP A C 1
ATOM 645 O O . ASP A 1 85 ? -6.705 16.619 2.976 1.00 81.75 85 ASP A O 1
ATOM 649 N N . ARG A 1 86 ? -7.786 15.716 1.237 1.00 81.38 86 ARG A N 1
ATOM 650 C CA . ARG A 1 86 ? -8.699 16.858 1.041 1.00 81.38 86 ARG A CA 1
ATOM 651 C C . ARG A 1 86 ? -9.894 16.864 1.988 1.00 81.38 86 ARG A C 1
ATOM 653 O O . ARG A 1 86 ? -10.458 17.928 2.230 1.00 81.38 86 ARG A O 1
ATOM 660 N N . CYS A 1 87 ? -10.330 15.696 2.451 1.00 79.75 87 CYS A N 1
ATOM 661 C CA . CYS A 1 87 ? -11.572 15.540 3.211 1.00 79.75 87 CYS A CA 1
ATOM 662 C C . CYS A 1 87 ? -11.375 14.942 4.611 1.00 79.75 87 CYS A C 1
ATOM 664 O O . CYS A 1 87 ? -12.369 14.671 5.277 1.00 79.75 87 CYS A O 1
ATOM 666 N N . GLU A 1 88 ? -10.133 14.703 5.032 1.00 75.56 88 GLU A N 1
ATOM 667 C CA . GLU A 1 88 ? -9.740 14.045 6.289 1.00 75.56 88 GLU A CA 1
ATOM 668 C C . GLU A 1 88 ? -10.405 12.669 6.507 1.00 75.56 88 GLU A C 1
ATOM 670 O O . GLU A 1 88 ? -10.686 12.247 7.627 1.00 75.56 88 GLU A O 1
ATOM 675 N N . ARG A 1 89 ? -10.665 11.928 5.421 1.00 76.25 89 ARG A N 1
ATOM 676 C CA . ARG A 1 89 ? -11.411 10.650 5.429 1.00 76.25 89 ARG A CA 1
ATOM 677 C C . ARG A 1 89 ? -10.513 9.430 5.208 1.00 76.25 89 ARG A C 1
ATOM 679 O O . ARG A 1 89 ? -10.676 8.682 4.249 1.00 76.25 89 ARG A O 1
ATOM 686 N N . TYR A 1 90 ? -9.582 9.188 6.126 1.00 79.56 90 TYR A N 1
ATOM 687 C CA . TYR A 1 90 ? -8.637 8.060 6.035 1.00 79.56 90 TYR A CA 1
ATOM 688 C C . TYR A 1 90 ? -9.221 6.700 6.445 1.00 79.56 90 TYR A C 1
ATOM 690 O O . TYR A 1 90 ? -8.610 5.657 6.195 1.00 79.56 90 TYR A O 1
ATOM 698 N N . GLU A 1 91 ? -10.420 6.686 7.032 1.00 76.81 91 GLU A N 1
ATOM 699 C CA . GLU A 1 91 ? -11.086 5.458 7.482 1.00 76.81 91 GLU A CA 1
ATOM 700 C C . GLU A 1 91 ? -11.430 4.489 6.347 1.00 76.81 91 GLU A C 1
ATOM 702 O O . GLU A 1 91 ? -11.497 3.284 6.564 1.00 76.81 91 GLU A O 1
ATOM 707 N N . GLU A 1 92 ? -11.582 4.982 5.118 1.00 79.06 92 GLU A N 1
ATOM 708 C CA . GLU A 1 92 ? -11.819 4.138 3.939 1.00 79.06 92 GLU A CA 1
ATOM 709 C C . GLU A 1 92 ? -10.507 3.685 3.276 1.00 79.06 92 GLU A C 1
ATOM 711 O O . GLU A 1 92 ? -10.455 2.651 2.605 1.00 79.06 92 GLU A O 1
ATOM 716 N N . VAL A 1 93 ? -9.418 4.417 3.517 1.00 86.88 93 VAL A N 1
ATOM 717 C CA . VAL A 1 93 ? -8.111 4.178 2.897 1.00 86.88 93 VAL A CA 1
ATOM 718 C C . VAL A 1 93 ? -7.370 3.028 3.573 1.00 86.88 93 VAL A C 1
ATOM 720 O O . VAL A 1 93 ? -6.890 2.116 2.895 1.00 86.88 93 VAL A O 1
ATOM 723 N N . LYS A 1 94 ? -7.316 3.031 4.912 1.00 88.19 94 LYS A N 1
ATOM 724 C CA . LYS A 1 94 ? -6.686 1.967 5.713 1.00 88.19 94 LYS A CA 1
ATOM 725 C C . LYS A 1 94 ? -7.194 0.563 5.333 1.00 88.19 94 LYS A C 1
ATOM 727 O O . LYS A 1 94 ? -6.359 -0.276 4.989 1.00 88.19 94 LYS A O 1
ATOM 732 N N . PRO A 1 95 ? -8.513 0.268 5.342 1.00 86.69 95 PRO A N 1
ATOM 733 C CA . PRO A 1 95 ? -9.014 -1.064 5.000 1.00 86.69 95 PRO A CA 1
ATOM 734 C C . PRO A 1 95 ? -8.780 -1.422 3.529 1.00 86.69 95 PRO A C 1
ATOM 736 O O . PRO A 1 95 ? -8.440 -2.570 3.241 1.00 86.69 95 PRO A O 1
ATOM 739 N N . PHE A 1 96 ? -8.889 -0.460 2.604 1.00 87.50 96 PHE A N 1
ATOM 740 C CA . PHE A 1 96 ? -8.583 -0.693 1.191 1.00 87.50 96 PHE A CA 1
ATOM 741 C C . PHE A 1 96 ? -7.127 -1.134 0.997 1.00 87.50 96 PHE A C 1
ATOM 743 O O . PHE A 1 96 ? -6.862 -2.137 0.327 1.00 87.50 96 PHE A O 1
ATOM 750 N N . LEU A 1 97 ? -6.178 -0.414 1.599 1.00 90.00 97 LEU A N 1
ATOM 751 C CA . LEU A 1 97 ? -4.753 -0.719 1.481 1.00 90.00 97 LEU A CA 1
ATOM 752 C C . LEU A 1 97 ? -4.386 -2.015 2.207 1.00 90.00 97 LEU A C 1
ATOM 754 O O . LEU A 1 97 ? -3.692 -2.850 1.627 1.00 90.00 97 LEU A O 1
ATOM 758 N N . ARG A 1 98 ? -4.913 -2.235 3.420 1.00 90.06 98 ARG A N 1
ATOM 759 C CA . ARG A 1 98 ? -4.715 -3.475 4.190 1.00 90.06 98 ARG A CA 1
ATOM 760 C C . ARG A 1 98 ? -5.153 -4.713 3.401 1.00 90.06 98 ARG A C 1
ATOM 762 O O . ARG A 1 98 ? -4.483 -5.738 3.475 1.00 90.06 98 ARG A O 1
ATOM 769 N N . ALA A 1 99 ? -6.237 -4.616 2.629 1.00 84.25 99 ALA A N 1
ATOM 770 C CA . ALA A 1 99 ? -6.708 -5.701 1.768 1.00 84.25 99 ALA A CA 1
ATOM 771 C C . ALA A 1 99 ? -5.889 -5.842 0.472 1.00 84.25 99 ALA A C 1
ATOM 773 O O . ALA A 1 99 ? -5.612 -6.955 0.034 1.00 84.25 99 ALA A O 1
ATOM 774 N N . THR A 1 100 ? -5.474 -4.726 -0.132 1.00 85.50 100 THR A N 1
ATOM 775 C CA . THR A 1 100 ? -4.806 -4.727 -1.446 1.00 85.50 100 THR A CA 1
ATOM 776 C C . THR A 1 100 ? -3.340 -5.167 -1.363 1.00 85.50 100 THR A C 1
ATOM 778 O O . THR A 1 100 ? -2.845 -5.830 -2.273 1.00 85.50 100 THR A O 1
ATOM 781 N N . ILE A 1 101 ? -2.628 -4.821 -0.284 1.00 89.75 101 ILE A N 1
ATOM 782 C CA . ILE A 1 101 ? -1.187 -5.093 -0.142 1.00 89.75 101 ILE A CA 1
ATOM 783 C C . ILE A 1 101 ? -0.856 -6.595 -0.211 1.00 89.75 101 ILE A C 1
ATOM 785 O O . ILE A 1 101 ? 0.031 -6.938 -0.991 1.00 89.75 101 ILE A O 1
ATOM 789 N N . PRO A 1 102 ? -1.514 -7.504 0.540 1.00 86.44 102 PRO A N 1
ATOM 790 C CA . PRO A 1 102 ? -1.182 -8.930 0.496 1.00 86.44 102 PRO A CA 1
ATOM 791 C C . PRO A 1 102 ? -1.432 -9.561 -0.874 1.00 86.44 102 PRO A C 1
ATOM 793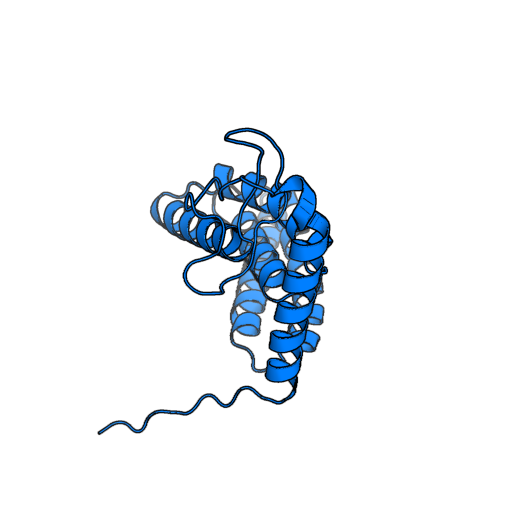 O O . PRO A 1 102 ? -0.661 -10.414 -1.306 1.00 86.44 102 PRO A O 1
ATOM 796 N N . GLU A 1 103 ? -2.483 -9.131 -1.573 1.00 79.88 103 GLU A N 1
ATOM 797 C CA . GLU A 1 103 ? -2.793 -9.620 -2.917 1.00 79.88 103 GLU A CA 1
ATOM 798 C C . GLU A 1 103 ? -1.749 -9.133 -3.921 1.00 79.88 103 GLU A C 1
ATOM 800 O O . GLU A 1 103 ? -1.145 -9.945 -4.617 1.00 79.88 103 GLU A O 1
ATOM 805 N N . ALA A 1 104 ? -1.444 -7.832 -3.920 1.00 80.56 104 ALA A N 1
ATOM 806 C CA . ALA A 1 104 ? -0.389 -7.277 -4.761 1.00 80.56 104 ALA A CA 1
ATOM 807 C C . ALA A 1 104 ? 0.977 -7.922 -4.464 1.00 80.56 104 ALA A C 1
ATOM 809 O O . ALA A 1 104 ? 1.717 -8.235 -5.389 1.00 80.56 104 ALA A O 1
ATOM 810 N N . ALA A 1 105 ? 1.295 -8.188 -3.194 1.00 86.94 105 ALA A N 1
ATOM 811 C CA . ALA A 1 105 ? 2.532 -8.854 -2.791 1.00 86.94 105 ALA A CA 1
ATOM 812 C C . ALA A 1 105 ? 2.594 -10.326 -3.217 1.00 86.94 105 ALA A C 1
ATOM 814 O O . ALA A 1 105 ? 3.674 -10.810 -3.548 1.00 86.94 105 ALA A O 1
ATOM 815 N N . ARG A 1 106 ? 1.463 -11.044 -3.225 1.00 80.94 106 ARG A N 1
ATOM 816 C CA . ARG A 1 106 ? 1.400 -12.430 -3.713 1.00 80.94 106 ARG A CA 1
ATOM 817 C C . ARG A 1 106 ? 1.682 -12.511 -5.211 1.00 80.94 106 ARG A C 1
ATOM 819 O O . ARG A 1 106 ? 2.327 -13.455 -5.657 1.00 80.94 106 ARG A O 1
ATOM 826 N N . GLU A 1 107 ? 1.184 -11.538 -5.962 1.00 76.75 107 GLU A N 1
ATOM 827 C CA . GLU A 1 107 ? 1.320 -11.495 -7.415 1.00 76.75 107 GLU A CA 1
ATOM 828 C C . GLU A 1 107 ? 2.683 -10.940 -7.859 1.00 76.75 107 GLU A C 1
ATOM 830 O O . GLU A 1 107 ? 3.324 -11.510 -8.734 1.00 76.75 107 GLU A O 1
ATOM 835 N N . LEU A 1 108 ? 3.154 -9.858 -7.233 1.00 77.06 108 LEU A N 1
ATOM 836 C CA . LEU A 1 108 ? 4.328 -9.095 -7.682 1.00 77.06 108 LEU A CA 1
ATOM 837 C C . LEU A 1 108 ? 5.590 -9.347 -6.852 1.00 77.06 108 LEU A C 1
ATOM 839 O O . LEU A 1 108 ? 6.692 -8.995 -7.260 1.00 77.06 108 LEU A O 1
ATOM 843 N N . GLY A 1 109 ? 5.433 -9.926 -5.664 1.00 82.62 109 GLY A N 1
ATOM 844 C CA . GLY A 1 109 ? 6.479 -10.002 -4.652 1.00 82.62 109 GLY A CA 1
ATOM 845 C C . GLY A 1 109 ? 6.463 -8.812 -3.687 1.00 82.62 109 GLY A C 1
ATOM 846 O O . GLY A 1 109 ? 6.063 -7.695 -4.006 1.00 82.62 109 GLY A O 1
ATOM 847 N N . THR A 1 110 ? 6.930 -9.046 -2.461 1.00 85.75 110 THR A N 1
ATOM 848 C CA . THR A 1 110 ? 6.883 -8.081 -1.345 1.00 85.75 110 THR A CA 1
ATOM 849 C C . THR A 1 110 ? 7.772 -6.849 -1.526 1.00 85.75 110 THR A C 1
ATOM 851 O O . THR A 1 110 ? 7.569 -5.839 -0.853 1.00 85.75 110 THR A O 1
ATOM 854 N N . GLU A 1 111 ? 8.770 -6.940 -2.403 1.00 86.12 111 GLU A N 1
ATOM 855 C CA . GLU A 1 111 ? 9.749 -5.882 -2.684 1.00 86.12 111 GLU A CA 1
ATOM 856 C C . GLU A 1 111 ? 9.451 -5.123 -3.977 1.00 86.12 111 GLU A C 1
ATOM 858 O O . GLU A 1 111 ? 10.219 -4.244 -4.364 1.00 86.12 111 GLU A O 1
ATOM 863 N N . ASP A 1 112 ? 8.346 -5.455 -4.646 1.00 83.69 112 ASP A N 1
ATOM 864 C CA . ASP A 1 112 ? 7.947 -4.779 -5.868 1.00 83.69 112 ASP A CA 1
ATOM 865 C C . ASP A 1 112 ? 7.669 -3.292 -5.628 1.00 83.69 112 ASP A C 1
ATOM 867 O O . ASP A 1 112 ? 7.082 -2.906 -4.613 1.00 83.69 112 ASP A O 1
ATOM 871 N N . ALA A 1 113 ? 8.036 -2.443 -6.589 1.00 81.50 113 ALA A N 1
ATOM 872 C CA . ALA A 1 113 ? 7.879 -0.998 -6.467 1.00 81.50 113 ALA A CA 1
ATOM 873 C C . ALA A 1 113 ? 6.422 -0.571 -6.207 1.00 81.50 113 ALA A C 1
ATOM 875 O O . ALA A 1 113 ? 6.169 0.365 -5.436 1.00 81.50 113 ALA A O 1
ATOM 876 N N . THR A 1 114 ? 5.459 -1.278 -6.802 1.00 81.94 114 THR A N 1
ATOM 877 C CA . THR A 1 114 ? 4.027 -1.036 -6.594 1.00 81.94 114 THR A CA 1
ATOM 878 C C . THR A 1 114 ? 3.615 -1.423 -5.183 1.00 81.94 114 THR A C 1
ATOM 880 O O . THR A 1 114 ? 2.950 -0.648 -4.496 1.00 81.94 114 THR A O 1
ATOM 883 N N . VAL A 1 115 ? 4.057 -2.592 -4.717 1.00 87.56 115 VAL A N 1
ATOM 884 C CA . VAL A 1 115 ? 3.766 -3.087 -3.367 1.00 87.56 115 VAL A CA 1
ATOM 885 C C . VAL A 1 115 ? 4.375 -2.162 -2.318 1.00 87.56 115 VAL A C 1
ATOM 887 O O . VAL A 1 115 ? 3.685 -1.762 -1.383 1.00 87.56 115 VAL A O 1
ATOM 890 N N . LEU A 1 116 ? 5.624 -1.735 -2.500 1.00 90.06 116 LEU A N 1
ATOM 891 C CA . LEU A 1 116 ? 6.274 -0.767 -1.617 1.00 90.06 116 LEU A CA 1
ATOM 892 C C . LEU A 1 116 ? 5.523 0.569 -1.592 1.00 90.06 116 LEU A C 1
ATOM 894 O O . LEU A 1 116 ? 5.319 1.122 -0.515 1.00 90.06 116 LEU A O 1
ATOM 898 N N . THR A 1 117 ? 5.041 1.056 -2.737 1.00 87.44 117 THR A N 1
ATOM 899 C CA . THR A 1 117 ? 4.223 2.280 -2.799 1.00 87.44 117 THR A CA 1
ATOM 900 C C . THR A 1 117 ? 2.916 2.127 -2.017 1.00 87.44 117 THR A C 1
ATOM 902 O O . THR A 1 117 ? 2.586 2.988 -1.202 1.00 87.44 117 THR A O 1
ATOM 905 N N . LEU A 1 118 ? 2.196 1.011 -2.189 1.00 90.31 118 LEU A N 1
ATOM 906 C CA . LEU A 1 118 ? 0.972 0.729 -1.429 1.00 90.31 118 LEU A CA 1
ATOM 907 C C . LEU A 1 118 ? 1.239 0.681 0.083 1.00 90.31 118 LEU A C 1
ATOM 909 O O . LEU A 1 118 ? 0.464 1.232 0.863 1.00 90.31 118 LEU A O 1
ATOM 913 N N . ARG A 1 119 ? 2.353 0.068 0.502 1.00 95.00 119 ARG A N 1
ATOM 914 C CA . ARG A 1 119 ? 2.760 -0.027 1.914 1.00 95.00 119 ARG A CA 1
ATOM 915 C C . ARG A 1 119 ? 3.136 1.331 2.510 1.00 95.00 119 ARG A C 1
ATOM 917 O O . ARG A 1 119 ? 2.798 1.597 3.659 1.00 95.00 119 ARG A O 1
ATOM 924 N N . ILE A 1 120 ? 3.779 2.206 1.739 1.00 92.75 120 ILE A N 1
ATOM 925 C CA . ILE A 1 120 ? 4.100 3.577 2.170 1.00 92.75 120 ILE A CA 1
ATOM 926 C C . ILE A 1 120 ? 2.829 4.411 2.321 1.00 92.75 120 ILE A C 1
ATOM 928 O O . ILE A 1 120 ? 2.677 5.104 3.327 1.00 92.75 120 ILE A O 1
ATOM 932 N N . ASN A 1 121 ? 1.892 4.304 1.376 1.00 92.50 121 ASN A N 1
ATOM 933 C CA . ASN A 1 121 ? 0.589 4.960 1.489 1.00 92.50 121 ASN A CA 1
ATOM 934 C C . ASN A 1 121 ? -0.176 4.451 2.716 1.00 92.50 121 ASN A C 1
ATOM 936 O O . ASN A 1 121 ? -0.803 5.233 3.422 1.00 92.50 121 ASN A O 1
ATOM 940 N N . TYR A 1 122 ? -0.065 3.156 3.022 1.00 95.12 122 TYR A N 1
ATOM 941 C CA . TYR A 1 122 ? -0.695 2.571 4.200 1.00 95.12 122 TYR A CA 1
ATOM 942 C C . TYR A 1 122 ? -0.089 3.115 5.495 1.00 95.12 122 TYR A C 1
ATOM 944 O O . TYR A 1 122 ? -0.828 3.566 6.365 1.00 95.12 122 TYR A O 1
ATOM 952 N N . ALA A 1 123 ? 1.241 3.190 5.586 1.00 95.38 123 ALA A N 1
ATOM 953 C CA . ALA A 1 123 ? 1.911 3.854 6.701 1.00 95.38 123 ALA A CA 1
ATOM 954 C C . ALA A 1 123 ? 1.490 5.328 6.838 1.00 95.38 123 ALA A C 1
ATOM 956 O O . ALA A 1 123 ? 1.280 5.804 7.949 1.00 95.38 123 ALA A O 1
ATOM 957 N N . SER A 1 124 ? 1.319 6.039 5.718 1.00 92.25 124 SER A N 1
ATOM 958 C CA . SER A 1 124 ? 0.818 7.418 5.706 1.00 92.25 124 SER A CA 1
ATOM 959 C C . SER A 1 124 ? -0.615 7.523 6.248 1.00 92.25 124 SER A C 1
ATOM 961 O O . SER A 1 124 ? -0.929 8.444 6.997 1.00 92.25 124 SER A O 1
ATOM 963 N N . ALA A 1 125 ? -1.480 6.562 5.920 1.00 92.25 125 ALA A N 1
ATOM 964 C CA . ALA A 1 125 ? -2.847 6.499 6.436 1.00 92.25 125 ALA A CA 1
ATOM 965 C C . ALA A 1 125 ? -2.916 6.110 7.927 1.00 92.25 125 ALA A C 1
ATOM 967 O O . ALA A 1 125 ? -3.889 6.432 8.598 1.00 92.25 125 ALA A O 1
ATOM 968 N N . LEU A 1 126 ? -1.896 5.440 8.474 1.00 93.38 126 LEU A N 1
ATOM 969 C CA . LEU A 1 126 ? -1.813 5.131 9.909 1.00 93.38 126 LEU A CA 1
ATOM 970 C C . LEU A 1 126 ? -1.365 6.333 10.764 1.00 93.38 126 LEU A C 1
ATOM 972 O O . LEU A 1 126 ? -1.600 6.357 11.970 1.00 93.38 126 LEU A O 1
ATOM 976 N N . ILE A 1 127 ? -0.725 7.342 10.162 1.00 92.06 127 ILE A N 1
ATOM 977 C CA . ILE A 1 127 ? -0.252 8.553 10.867 1.00 92.06 127 ILE A CA 1
ATOM 978 C C . ILE A 1 127 ? -1.197 9.757 10.721 1.00 92.06 127 ILE A C 1
ATOM 980 O O . ILE A 1 127 ? -0.958 10.807 11.339 1.00 92.06 127 ILE A O 1
ATOM 984 N N . SER A 1 128 ? -2.245 9.626 9.906 1.00 87.31 128 SER A N 1
ATOM 985 C CA . SER A 1 128 ? -3.222 10.676 9.613 1.00 87.31 128 SER A CA 1
ATOM 986 C C . SER A 1 128 ? -4.094 11.034 10.818 1.00 87.31 128 SER A C 1
ATOM 988 O O . SER A 1 128 ? -4.088 10.343 11.833 1.00 87.31 128 SER A O 1
ATOM 990 N N . GLU A 1 129 ? -4.872 12.113 10.728 1.00 79.00 129 GLU A N 1
ATOM 991 C CA . GLU A 1 129 ? -5.820 12.480 11.788 1.00 79.00 129 GLU A CA 1
ATOM 992 C C . GLU A 1 129 ? -6.789 11.333 12.130 1.00 79.00 129 GLU A C 1
ATOM 994 O O . GLU A 1 129 ? -7.081 10.473 11.298 1.00 79.00 129 GLU A O 1
ATOM 999 N N . GLY A 1 130 ? -7.215 11.269 13.396 1.00 76.56 130 GLY A N 1
ATOM 1000 C CA . GLY A 1 130 ? -8.035 10.164 13.917 1.00 76.56 130 GLY A CA 1
ATOM 1001 C C . GLY A 1 130 ? -7.276 8.874 14.269 1.00 76.56 130 GLY A C 1
ATOM 1002 O O . GLY A 1 130 ? -7.895 7.924 14.741 1.00 76.56 130 GLY A O 1
ATOM 1003 N N . ARG A 1 131 ? -5.944 8.828 14.100 1.00 84.88 131 ARG A N 1
ATOM 1004 C CA . ARG A 1 131 ? -5.118 7.662 14.468 1.00 84.88 131 ARG A CA 1
ATOM 1005 C C . ARG A 1 131 ? -5.201 7.263 15.945 1.00 84.88 131 ARG A C 1
ATOM 1007 O O . ARG A 1 131 ? -5.194 8.120 16.836 1.00 84.88 131 ARG A O 1
ATOM 1014 N N . SER A 1 132 ? -5.163 5.957 16.191 1.00 90.62 132 SER A N 1
ATOM 1015 C CA . SER A 1 132 ? -4.976 5.363 17.516 1.00 90.62 132 SER A CA 1
ATOM 1016 C C . SER A 1 132 ? -3.491 5.225 17.882 1.00 90.62 132 SER A C 1
ATOM 1018 O O . SER A 1 132 ? -2.595 5.378 17.048 1.00 90.62 132 SER A O 1
ATOM 1020 N N . ARG A 1 133 ? -3.206 4.910 19.153 1.00 93.19 133 ARG A N 1
ATOM 1021 C CA . ARG A 1 133 ? -1.845 4.558 19.586 1.00 93.19 133 ARG A CA 1
ATOM 1022 C C . ARG A 1 133 ? -1.327 3.317 18.850 1.00 93.19 133 ARG A C 1
ATOM 1024 O O . ARG A 1 133 ? -0.157 3.292 18.480 1.00 93.19 133 ARG A O 1
ATOM 1031 N N . ASP A 1 134 ? -2.191 2.331 18.628 1.00 93.88 134 ASP A N 1
ATOM 1032 C CA . ASP A 1 134 ? -1.831 1.085 17.950 1.00 93.88 134 ASP A CA 1
ATOM 1033 C C . ASP A 1 134 ? -1.495 1.332 16.475 1.00 93.88 134 ASP A C 1
ATOM 1035 O O . ASP A 1 134 ? -0.486 0.817 15.997 1.00 93.88 134 ASP A O 1
ATOM 1039 N N . ASP A 1 135 ? -2.243 2.211 15.794 1.00 93.75 135 ASP A N 1
ATOM 1040 C CA . ASP A 1 135 ? -1.928 2.633 14.420 1.00 93.75 135 ASP A CA 1
ATOM 1041 C C . ASP A 1 135 ? -0.528 3.261 14.340 1.00 93.75 135 ASP A C 1
ATOM 1043 O O . ASP A 1 135 ? 0.245 2.965 13.431 1.00 93.75 135 ASP A O 1
ATOM 1047 N N . LEU A 1 136 ? -0.165 4.102 15.315 1.00 95.25 136 LEU A N 1
ATOM 1048 C CA . LEU A 1 136 ? 1.154 4.736 15.364 1.00 95.25 136 LEU A CA 1
ATOM 1049 C C . LEU A 1 136 ? 2.280 3.728 15.618 1.00 95.25 136 LEU A C 1
ATOM 1051 O O . LEU A 1 136 ? 3.354 3.857 15.030 1.00 95.25 136 LEU A O 1
ATOM 1055 N N . VAL A 1 137 ? 2.054 2.725 16.471 1.00 96.50 137 VAL A N 1
ATOM 1056 C CA . VAL A 1 137 ? 3.020 1.638 16.700 1.00 96.50 137 VAL A CA 1
ATOM 1057 C C . VAL A 1 137 ? 3.189 0.794 15.433 1.00 96.50 137 VAL A C 1
ATOM 1059 O O . VAL A 1 137 ? 4.325 0.528 15.033 1.00 96.50 137 VAL A O 1
ATOM 1062 N N . GLU A 1 138 ? 2.086 0.432 14.768 1.00 95.81 138 GLU A N 1
ATOM 1063 C CA . GLU A 1 138 ? 2.099 -0.284 13.485 1.00 95.81 138 GLU A CA 1
ATOM 1064 C C . GLU A 1 138 ? 2.851 0.531 12.417 1.00 95.81 138 GLU A C 1
ATOM 1066 O O . GLU A 1 138 ? 3.722 -0.009 11.730 1.00 95.81 138 GLU A O 1
ATOM 1071 N N . ALA A 1 139 ? 2.596 1.841 12.328 1.00 96.62 139 ALA A N 1
ATOM 1072 C CA . ALA A 1 139 ? 3.256 2.734 11.380 1.00 96.62 139 ALA A CA 1
ATOM 1073 C C . ALA A 1 139 ? 4.773 2.797 11.590 1.00 96.62 139 ALA A C 1
ATOM 1075 O O . ALA A 1 139 ? 5.520 2.694 10.619 1.00 96.62 139 ALA A O 1
ATOM 1076 N N . VAL A 1 140 ? 5.244 2.948 12.836 1.00 97.44 140 VAL A N 1
ATOM 1077 C CA . VAL A 1 140 ? 6.686 2.996 13.142 1.00 97.44 140 VAL A CA 1
ATOM 1078 C C . VAL A 1 140 ? 7.370 1.701 12.715 1.00 97.44 140 VAL A C 1
ATOM 1080 O O . VAL A 1 140 ? 8.349 1.756 11.972 1.00 97.44 140 VAL A O 1
ATOM 1083 N N . ALA A 1 141 ? 6.831 0.549 13.125 1.00 97.31 141 ALA A N 1
ATOM 1084 C CA . ALA A 1 141 ? 7.406 -0.750 12.782 1.00 97.31 141 ALA A CA 1
ATOM 1085 C C . ALA A 1 141 ? 7.451 -0.969 11.260 1.00 97.31 141 ALA A C 1
ATOM 1087 O O . ALA A 1 141 ? 8.470 -1.399 10.712 1.00 97.31 141 ALA A O 1
ATOM 1088 N N . LEU A 1 142 ? 6.366 -0.616 10.563 1.00 96.88 142 LEU A N 1
ATOM 1089 C CA . LEU A 1 142 ? 6.282 -0.716 9.110 1.00 96.88 142 LEU A CA 1
ATOM 1090 C C . LEU A 1 142 ? 7.283 0.214 8.409 1.00 96.88 142 LEU A C 1
ATOM 1092 O O . LEU A 1 142 ? 7.953 -0.203 7.469 1.00 96.88 142 LEU A O 1
ATOM 1096 N N . LEU A 1 143 ? 7.413 1.466 8.849 1.00 97.19 143 LEU A N 1
ATOM 1097 C CA . LEU A 1 143 ? 8.315 2.445 8.233 1.00 97.19 143 LEU A CA 1
ATOM 1098 C C . LEU A 1 143 ? 9.794 2.104 8.451 1.00 97.19 143 LEU A C 1
ATOM 1100 O O . LEU A 1 143 ? 10.611 2.360 7.566 1.00 97.19 143 LEU A O 1
ATOM 1104 N N . GLU A 1 144 ? 10.150 1.505 9.587 1.00 96.62 144 GLU A N 1
ATOM 1105 C CA . GLU A 1 144 ? 11.510 1.018 9.844 1.00 96.62 144 GLU A CA 1
ATOM 1106 C C . GLU A 1 144 ? 11.893 -0.129 8.902 1.00 96.62 144 GLU A C 1
ATOM 1108 O O . GLU A 1 144 ? 12.970 -0.099 8.295 1.00 96.62 144 GLU A O 1
ATOM 1113 N N . GLU A 1 145 ? 10.999 -1.101 8.713 1.00 95.56 145 GLU A N 1
ATOM 1114 C CA . GLU A 1 145 ? 11.213 -2.186 7.753 1.00 95.56 145 GLU A CA 1
ATOM 1115 C C . GLU A 1 145 ? 11.256 -1.655 6.313 1.00 95.56 145 GLU A C 1
ATOM 1117 O O . GLU A 1 145 ? 12.204 -1.951 5.576 1.00 95.56 145 GLU A O 1
ATOM 1122 N N . LEU A 1 146 ? 10.314 -0.785 5.932 1.00 94.69 146 LEU A N 1
ATOM 1123 C CA . LEU A 1 146 ? 10.294 -0.156 4.612 1.00 94.69 146 LEU A CA 1
ATOM 1124 C C . LEU A 1 146 ? 11.545 0.682 4.347 1.00 94.69 146 LEU A C 1
ATOM 1126 O O . LEU A 1 146 ? 12.008 0.702 3.213 1.00 94.69 146 LEU A O 1
ATOM 1130 N N . SER A 1 147 ? 12.132 1.340 5.350 1.00 93.94 147 SER A N 1
ATOM 1131 C CA . SER A 1 147 ? 13.378 2.103 5.186 1.00 93.94 147 SER A CA 1
ATOM 1132 C C . SER A 1 147 ? 14.535 1.209 4.732 1.00 93.94 147 SER A C 1
ATOM 1134 O O . SER A 1 147 ? 15.305 1.580 3.843 1.00 93.94 147 SER A O 1
ATOM 1136 N N . SER A 1 148 ? 14.644 0.005 5.303 1.00 91.50 148 SER A N 1
ATOM 1137 C CA . SER A 1 148 ? 15.650 -0.982 4.897 1.00 91.50 148 SER A CA 1
ATOM 1138 C C . SER A 1 148 ? 15.378 -1.510 3.486 1.00 91.50 148 SER A C 1
ATOM 1140 O O . SER A 1 148 ? 16.263 -1.497 2.624 1.00 91.50 148 SER A O 1
ATOM 1142 N N . THR A 1 149 ? 14.133 -1.912 3.223 1.00 90.50 149 THR A N 1
ATOM 1143 C CA . THR A 1 149 ? 13.727 -2.487 1.937 1.00 90.50 149 THR A CA 1
ATOM 1144 C C . THR A 1 149 ? 13.838 -1.467 0.802 1.00 90.50 149 THR A C 1
ATOM 1146 O O . THR A 1 149 ? 14.483 -1.741 -0.208 1.00 90.50 149 THR A O 1
ATOM 1149 N N . ALA A 1 150 ? 13.321 -0.251 0.985 1.00 86.75 150 ALA A N 1
ATOM 1150 C CA . ALA A 1 150 ? 13.398 0.832 0.006 1.00 86.75 150 ALA A CA 1
ATOM 1151 C C . ALA A 1 150 ? 14.843 1.246 -0.293 1.00 86.75 150 ALA A C 1
ATOM 1153 O O . ALA A 1 150 ? 15.171 1.510 -1.448 1.00 86.75 150 ALA A O 1
ATOM 1154 N N . ARG A 1 151 ? 15.731 1.243 0.711 1.00 89.06 151 ARG A N 1
ATOM 1155 C CA . ARG A 1 151 ? 17.157 1.515 0.496 1.00 89.06 151 ARG A CA 1
ATOM 1156 C C . ARG A 1 151 ? 17.795 0.492 -0.438 1.00 89.06 151 ARG A C 1
ATOM 1158 O O . ARG A 1 151 ? 18.587 0.880 -1.291 1.00 89.06 151 ARG A O 1
ATOM 1165 N N . ARG A 1 152 ? 17.462 -0.790 -0.276 1.00 86.69 152 ARG A N 1
ATOM 1166 C CA . ARG A 1 152 ? 17.985 -1.878 -1.112 1.00 86.69 152 ARG A CA 1
ATOM 1167 C C . ARG A 1 152 ? 17.371 -1.893 -2.512 1.00 86.69 152 ARG A C 1
ATOM 1169 O O . ARG A 1 152 ? 18.081 -2.190 -3.463 1.00 86.69 152 ARG A O 1
ATOM 1176 N N . VAL A 1 153 ? 16.076 -1.601 -2.631 1.00 83.19 153 VAL A N 1
ATOM 1177 C CA . VAL A 1 153 ? 15.341 -1.682 -3.905 1.00 83.19 153 VAL A CA 1
ATOM 1178 C C . VAL A 1 153 ? 15.536 -0.429 -4.759 1.00 83.19 153 VAL A C 1
ATOM 1180 O O . VAL A 1 153 ? 15.789 -0.536 -5.954 1.00 83.19 153 VAL A O 1
ATOM 1183 N N . PHE A 1 154 ? 15.431 0.760 -4.162 1.00 77.88 154 PHE A N 1
ATOM 1184 C CA . PHE A 1 154 ? 15.452 2.031 -4.894 1.00 77.88 154 PHE A CA 1
ATOM 1185 C C . PHE A 1 154 ? 16.774 2.799 -4.783 1.00 77.88 154 PHE A C 1
ATOM 1187 O O . PHE A 1 154 ? 17.016 3.722 -5.568 1.00 77.88 154 PHE A O 1
ATOM 1194 N N . GLY A 1 155 ? 17.614 2.448 -3.808 1.00 82.12 155 GLY A N 1
ATOM 1195 C CA . GLY A 1 155 ? 18.827 3.180 -3.460 1.00 82.12 155 GLY A CA 1
ATOM 1196 C C . GLY A 1 155 ? 18.589 4.300 -2.439 1.00 82.12 155 GLY A C 1
ATOM 1197 O O . GLY A 1 155 ? 17.489 4.830 -2.272 1.00 82.12 155 GLY A O 1
ATOM 1198 N N . THR A 1 156 ? 19.658 4.704 -1.750 1.00 82.62 156 THR A N 1
ATOM 1199 C CA . THR A 1 156 ? 19.629 5.711 -0.668 1.00 82.62 156 THR A CA 1
ATOM 1200 C C . THR A 1 156 ? 19.207 7.111 -1.118 1.00 82.62 156 THR A C 1
ATOM 1202 O O . THR A 1 156 ? 18.665 7.865 -0.315 1.00 82.62 156 THR A O 1
ATOM 1205 N N . ALA A 1 157 ? 19.453 7.468 -2.381 1.00 85.81 157 ALA A N 1
ATOM 1206 C CA . ALA A 1 157 ? 19.147 8.787 -2.940 1.00 85.81 157 ALA A CA 1
ATOM 1207 C C . ALA A 1 157 ? 17.739 8.885 -3.558 1.00 85.81 157 ALA A C 1
ATOM 1209 O O . ALA A 1 157 ? 17.385 9.919 -4.128 1.00 85.81 157 ALA A O 1
ATOM 1210 N N . HIS A 1 158 ? 16.938 7.816 -3.496 1.00 82.56 158 HIS A N 1
ATOM 1211 C CA . HIS A 1 158 ? 15.613 7.818 -4.101 1.00 82.56 158 HIS A CA 1
ATOM 1212 C C . HIS A 1 158 ? 14.646 8.741 -3.335 1.00 82.56 158 HIS A C 1
ATOM 1214 O O . HIS A 1 158 ? 14.626 8.696 -2.103 1.00 82.56 158 HIS A O 1
ATOM 1220 N N . PRO A 1 159 ? 13.781 9.520 -4.019 1.00 84.25 159 PRO A N 1
ATOM 1221 C CA . PRO A 1 159 ? 12.815 10.410 -3.366 1.00 84.25 159 PRO A CA 1
ATOM 1222 C C . PRO A 1 159 ? 11.924 9.724 -2.322 1.00 84.25 159 PRO A C 1
ATOM 1224 O O . PRO A 1 159 ? 11.581 10.333 -1.314 1.00 84.25 159 PRO A O 1
ATOM 1227 N N . THR A 1 160 ? 11.613 8.439 -2.512 1.00 84.56 160 THR A N 1
ATOM 1228 C CA . THR A 1 160 ? 10.851 7.626 -1.546 1.00 84.56 160 THR A CA 1
ATOM 1229 C C . THR A 1 160 ? 11.479 7.601 -0.152 1.00 84.56 160 THR A C 1
ATOM 1231 O O . THR A 1 160 ? 10.753 7.540 0.838 1.00 84.56 160 THR A O 1
ATOM 1234 N N . MET A 1 161 ? 12.810 7.700 -0.043 1.00 88.56 161 MET A N 1
ATOM 1235 C CA . MET A 1 161 ? 13.483 7.757 1.257 1.00 88.56 161 MET A CA 1
ATOM 1236 C C . MET A 1 161 ? 13.081 9.001 2.054 1.00 88.56 161 MET A C 1
ATOM 1238 O O . MET A 1 161 ? 12.942 8.917 3.272 1.00 88.56 161 MET A O 1
ATOM 1242 N N . MET A 1 162 ? 12.838 10.136 1.388 1.00 92.19 162 MET A N 1
ATOM 1243 C CA . MET A 1 162 ? 12.361 11.350 2.059 1.00 92.19 162 MET A CA 1
ATOM 1244 C C . MET A 1 162 ? 10.956 11.151 2.631 1.00 92.19 162 MET A C 1
ATOM 1246 O O . MET A 1 162 ? 10.710 11.528 3.773 1.00 92.19 162 MET A O 1
ATOM 1250 N N . THR A 1 163 ? 10.060 10.511 1.872 1.00 90.50 163 THR A N 1
ATOM 1251 C CA . THR A 1 163 ? 8.701 10.187 2.330 1.00 90.50 163 THR A CA 1
ATOM 1252 C C . THR A 1 163 ? 8.726 9.251 3.536 1.00 90.50 163 THR A C 1
ATOM 1254 O O . THR A 1 163 ? 8.068 9.529 4.534 1.00 90.50 163 THR A O 1
ATOM 1257 N N . ILE A 1 164 ? 9.518 8.172 3.484 1.00 93.44 164 ILE A N 1
ATOM 1258 C CA . ILE A 1 164 ? 9.630 7.215 4.597 1.00 93.44 164 ILE A CA 1
ATOM 1259 C C . ILE A 1 164 ? 10.169 7.904 5.854 1.00 93.44 164 ILE A C 1
ATOM 1261 O O . ILE A 1 164 ? 9.596 7.741 6.928 1.00 93.44 164 ILE A O 1
ATOM 1265 N N . ASN A 1 165 ? 11.241 8.691 5.729 1.00 95.44 165 ASN A N 1
ATOM 1266 C CA . ASN A 1 165 ? 11.853 9.361 6.876 1.00 95.44 165 ASN A CA 1
ATOM 1267 C C . ASN A 1 165 ? 10.907 10.394 7.506 1.00 95.44 165 ASN A C 1
ATOM 1269 O O . ASN A 1 165 ? 10.729 10.380 8.721 1.00 95.44 165 ASN A O 1
ATOM 1273 N N . GLY A 1 166 ? 10.253 11.231 6.692 1.00 96.06 166 GLY A N 1
ATOM 1274 C CA . GLY A 1 166 ? 9.286 12.212 7.191 1.00 96.06 166 GLY A CA 1
ATOM 1275 C C . GLY A 1 166 ? 8.093 11.554 7.890 1.00 96.06 166 GLY A C 1
ATOM 1276 O O . GLY A 1 166 ? 7.689 11.979 8.974 1.00 96.06 166 GLY A O 1
ATOM 1277 N N . ASN A 1 167 ? 7.576 10.457 7.328 1.00 95.50 167 ASN A N 1
ATOM 1278 C CA . ASN A 1 167 ? 6.498 9.695 7.956 1.00 95.50 167 ASN A CA 1
ATOM 1279 C C . ASN A 1 167 ? 6.953 9.043 9.269 1.00 95.50 167 ASN A C 1
ATOM 1281 O O . ASN A 1 167 ? 6.187 9.020 10.230 1.00 95.50 167 ASN A O 1
ATOM 1285 N N . LEU A 1 168 ? 8.195 8.551 9.343 1.00 96.88 168 LEU A N 1
ATOM 1286 C CA . LEU A 1 168 ? 8.738 7.910 10.544 1.00 96.88 168 LEU A CA 1
ATOM 1287 C C . LEU A 1 168 ? 8.937 8.919 11.682 1.00 96.88 168 LEU A C 1
ATOM 1289 O O . LEU A 1 168 ? 8.592 8.632 12.830 1.00 96.88 168 LEU A O 1
ATOM 1293 N N . GLU A 1 169 ? 9.458 10.106 11.372 1.00 97.25 169 GLU A N 1
ATOM 1294 C CA . GLU A 1 169 ? 9.577 11.214 12.326 1.00 97.25 169 GLU A CA 1
ATOM 1295 C C . GLU A 1 169 ? 8.203 11.643 12.852 1.00 97.25 169 GLU A C 1
ATOM 1297 O O . GLU A 1 169 ? 8.007 11.734 14.068 1.00 97.25 169 GLU A O 1
ATOM 1302 N N . SER A 1 170 ? 7.231 11.820 11.951 1.00 94.81 170 SER A N 1
ATOM 1303 C CA . SER A 1 170 ? 5.845 12.150 12.302 1.00 94.81 170 SER A CA 1
ATOM 1304 C C . SER A 1 170 ? 5.213 11.086 13.207 1.00 94.81 170 SER A C 1
ATOM 1306 O O . SER A 1 170 ? 4.669 11.416 14.265 1.00 94.81 170 SER A O 1
ATOM 1308 N N . ALA A 1 171 ? 5.348 9.803 12.852 1.00 95.94 171 ALA A N 1
ATOM 1309 C CA . ALA A 1 171 ? 4.813 8.685 13.627 1.00 95.94 171 ALA A CA 1
ATOM 1310 C C . ALA A 1 171 ? 5.389 8.653 15.051 1.00 95.94 171 ALA A C 1
ATOM 1312 O O . ALA A 1 171 ? 4.640 8.587 16.027 1.00 95.94 171 ALA A O 1
ATOM 1313 N N . ARG A 1 172 ? 6.718 8.767 15.182 1.00 95.88 172 ARG A N 1
ATOM 1314 C CA . ARG A 1 172 ? 7.408 8.769 16.481 1.00 95.88 172 ARG A CA 1
ATOM 1315 C C . ARG A 1 172 ? 7.030 9.978 17.333 1.00 95.88 172 ARG A C 1
ATOM 1317 O O . ARG A 1 172 ? 6.776 9.816 18.525 1.00 95.88 172 ARG A O 1
ATOM 1324 N N . SER A 1 173 ? 6.952 11.167 16.735 1.00 94.81 173 SER A N 1
ATOM 1325 C CA . SER A 1 173 ? 6.537 12.390 17.432 1.00 94.81 173 SER A CA 1
ATOM 1326 C C . SER A 1 173 ? 5.110 12.268 17.975 1.00 94.81 173 SER A C 1
ATOM 1328 O O . SER A 1 173 ? 4.871 12.485 19.167 1.00 94.81 173 SER A O 1
ATOM 1330 N N . LYS A 1 174 ? 4.167 11.821 17.135 1.00 93.69 174 LYS A N 1
ATOM 1331 C CA . LYS A 1 174 ? 2.776 11.578 17.538 1.00 93.69 174 LYS A CA 1
ATOM 1332 C C . LYS A 1 174 ? 2.700 10.501 18.629 1.00 93.69 174 LYS A C 1
ATOM 1334 O O . LYS A 1 174 ? 2.012 10.708 19.625 1.00 93.69 174 LYS A O 1
ATOM 1339 N N . LEU A 1 175 ? 3.448 9.402 18.518 1.00 94.25 175 LEU A N 1
ATOM 1340 C CA . LEU A 1 175 ? 3.456 8.334 19.526 1.00 94.25 175 LEU A CA 1
ATOM 1341 C C . LEU A 1 175 ? 3.991 8.813 20.885 1.00 94.25 175 LEU A C 1
ATOM 1343 O O . LEU A 1 175 ? 3.449 8.443 21.930 1.00 94.25 175 LEU A O 1
ATOM 1347 N N . ALA A 1 176 ? 5.011 9.674 20.876 1.00 92.75 176 ALA A N 1
ATOM 1348 C CA . ALA A 1 176 ? 5.534 10.302 22.085 1.00 92.75 176 ALA A CA 1
ATOM 1349 C C . ALA A 1 176 ? 4.492 11.215 22.753 1.00 92.75 176 ALA A C 1
ATOM 1351 O O . ALA A 1 176 ? 4.354 11.173 23.973 1.00 92.75 176 ALA A O 1
ATOM 1352 N N . SER A 1 177 ? 3.694 11.965 21.980 1.00 89.56 177 SER A N 1
ATOM 1353 C CA . SER A 1 177 ? 2.613 12.787 22.552 1.00 89.56 177 SER A CA 1
ATOM 1354 C C . SER A 1 177 ? 1.523 11.966 23.250 1.00 89.56 177 SER A C 1
ATOM 1356 O O . SER A 1 177 ? 0.996 12.409 24.264 1.00 89.56 177 SER A O 1
ATOM 1358 N N . PHE A 1 178 ? 1.247 10.738 22.792 1.00 83.31 178 PHE A N 1
ATOM 1359 C CA . PHE A 1 178 ? 0.343 9.817 23.496 1.00 83.31 178 PHE A CA 1
ATOM 1360 C C . PHE A 1 178 ? 0.919 9.328 24.828 1.00 83.31 178 PHE A C 1
ATOM 1362 O O . PHE A 1 178 ? 0.163 9.036 25.744 1.00 83.31 178 PHE A O 1
ATOM 1369 N N . ALA A 1 179 ? 2.245 9.199 24.932 1.00 76.50 179 ALA A N 1
ATOM 1370 C CA . ALA A 1 179 ? 2.908 8.805 26.176 1.00 76.50 179 ALA A CA 1
ATOM 1371 C C . ALA A 1 179 ? 3.041 9.967 27.178 1.00 76.50 179 ALA A C 1
ATOM 1373 O O . ALA A 1 179 ? 3.260 9.723 28.359 1.00 76.50 179 ALA A O 1
ATOM 1374 N N . ALA A 1 180 ? 2.927 11.212 26.704 1.00 71.81 180 ALA A N 1
ATOM 1375 C CA . ALA A 1 180 ? 3.003 12.428 27.510 1.00 71.81 180 ALA A CA 1
ATOM 1376 C C . ALA A 1 180 ? 1.625 12.980 27.932 1.00 71.81 180 ALA A C 1
ATOM 1378 O O . ALA A 1 180 ? 1.574 13.969 28.662 1.00 71.81 180 ALA A O 1
ATOM 1379 N N . ALA A 1 181 ? 0.524 12.380 27.465 1.00 60.94 181 ALA A N 1
ATOM 1380 C CA . ALA A 1 181 ? -0.821 12.721 27.917 1.00 60.94 181 ALA A CA 1
ATOM 1381 C C . ALA A 1 181 ? -1.031 12.204 29.361 1.00 60.94 181 ALA A C 1
ATOM 1383 O O . ALA A 1 181 ? -0.709 11.040 29.609 1.00 60.94 181 ALA A O 1
ATOM 1384 N N . PRO A 1 182 ? -1.494 13.052 30.302 1.00 54.72 182 PRO A N 1
ATOM 1385 C CA . PRO A 1 182 ? -1.663 12.695 31.714 1.00 54.72 182 PRO A CA 1
ATOM 1386 C C . PRO A 1 182 ? -2.783 11.681 31.963 1.00 54.72 182 PRO A C 1
ATOM 1388 O O . PRO A 1 182 ? -3.762 11.662 31.180 1.00 54.72 182 PRO A O 1
#

Organism: NCBI:txid35677

InterPro domains:
  IPR011016 Zinc finger, RING-CH-type [PF12906] (40-87)
  IPR011990 Tetratricopeptide-like helical domain superfamily [G3DSA:1.25.40.10] (58-181)

Foldseek 3Di:
DDDDDPPPQDVLSVVLVVLQVVLLQQQCVVCVVVCVVHAAQQPRHQADPPPRGGWHAADDDDDDRRIHRLVSLLVVLVVVLVVCVVVVPLVVNLVSLVRVLVRSCVRRNCLRPSSLSSLLSNLVSLLGPPHDLVSLVVSLVSLVVSLVSCCNRRNPPDPVNVSSVVSNVSSVVVNVVVVVDD

Radius of gyration: 17.88 Å; chains: 1; bounding box: 40×46×54 Å

Secondary structure (DSSP, 8-state):
-PPP------HHHHHHHHHHHHHHHHHHHHTTTTTTT---TTT--SS-TTT----EE--SSSSGGGEE-HHHHHHHHHHHHHHHHHHT-TTTHHHHHHHHHHHHHHHH-TT-HHHHHHHHHHHHHHSSTT--HHHHHHHHHHHHHHHHHHHHHH-TTSHHHHHHHHHHHHHHHHHHHHHS--

pLDDT: mean 81.75, std 14.35, range [37.06, 97.44]

Sequence (182 aa):
MCKKIHRGGNAEQYHADNKYKEAVAEAVAKCADDTKGQTCYICTQALHWKTKEGLVRRCACRGTAGFAHVACLAEQAKILMDEADRCERYEEVKPFLRATIPEAARELGTEDATVLTLRINYASALISEGRSRDDLVEAVALLEELSSTARRVFGTAHPTMMTINGNLESARSKLASFAAAP